Protein AF-T0ZJG5-F1 (afdb_monomer_lite)

InterPro domains:
  IPR029063 S-adenosyl-L-methionine-dependent methyltransferase superfamily [SSF53335] (2-65)

Secondary structure (DSSP, 8-state):
-HHHHHHHHHHHHHSPTT-EEEEEEE---SSS----HHHHHHHHHHHHT-SEEEEEEEEEE-GGGTT-TTS-SSPEEEEEEEEE-

Sequence (85 aa):
FNDLTRSLSETLRVLKPGSRYILILGDSAPYGVHVPTEGYLGQIACGLGFRSYRVMPLRGRGGKWRSNPQRHQVPLKESLLVLER

Structure (mmCIF, N/CA/C/O backbone):
data_AF-T0ZJG5-F1
#
_entry.id   AF-T0ZJG5-F1
#
loop_
_atom_site.group_PDB
_atom_site.id
_atom_site.type_symbol
_atom_site.label_atom_id
_atom_site.label_alt_id
_atom_site.label_comp_id
_atom_site.label_asym_id
_atom_site.label_entity_id
_atom_site.label_seq_id
_atom_site.pdbx_PDB_ins_code
_atom_site.Cartn_x
_atom_site.Cartn_y
_atom_site.Cartn_z
_atom_site.occupancy
_atom_site.B_iso_or_equiv
_atom_site.auth_seq_id
_atom_site.auth_comp_id
_atom_site.auth_asym_id
_atom_site.auth_atom_id
_atom_site.pdbx_PDB_model_num
ATOM 1 N N . PHE A 1 1 ? 1.282 11.402 -2.465 1.00 94.44 1 PHE A N 1
ATOM 2 C CA . PHE A 1 1 ? 0.558 10.550 -1.498 1.00 94.44 1 PHE A CA 1
ATOM 3 C C . PHE A 1 1 ? -0.461 11.304 -0.637 1.00 94.44 1 PHE A C 1
ATOM 5 O O . PHE A 1 1 ? -1.257 10.633 -0.000 1.00 94.44 1 PHE A O 1
ATOM 12 N N . ASN A 1 2 ? -0.518 12.645 -0.652 1.00 97.25 2 ASN A N 1
ATOM 13 C CA . ASN A 1 2 ? -1.395 13.441 0.229 1.00 97.25 2 ASN A CA 1
ATOM 14 C C . ASN A 1 2 ? -2.877 13.021 0.211 1.00 97.25 2 ASN A C 1
ATOM 16 O O . ASN A 1 2 ? -3.467 12.836 1.273 1.00 97.25 2 ASN A O 1
ATOM 20 N N . ASP A 1 3 ? -3.460 12.787 -0.967 1.00 97.88 3 ASP A N 1
ATOM 21 C CA . ASP A 1 3 ? -4.868 12.369 -1.062 1.00 97.88 3 ASP A CA 1
ATOM 22 C C . ASP A 1 3 ? -5.106 10.966 -0.487 1.00 97.88 3 ASP A C 1
ATOM 24 O O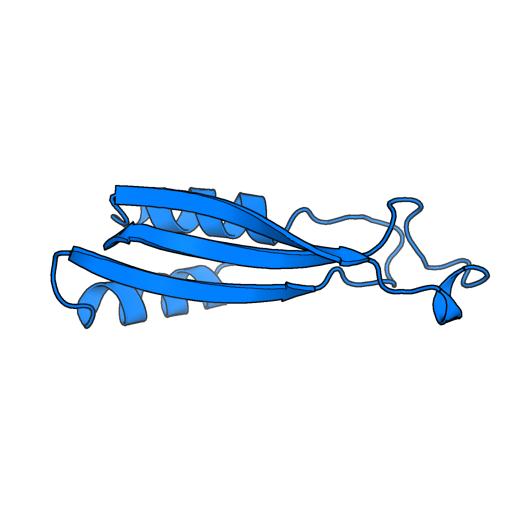 . ASP A 1 3 ? -6.108 10.720 0.185 1.00 97.88 3 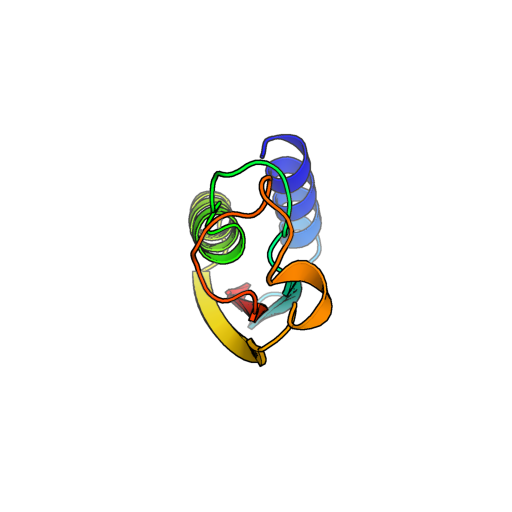ASP A O 1
ATOM 28 N N . LEU A 1 4 ? -4.149 10.051 -0.678 1.00 97.62 4 LEU A N 1
ATOM 29 C CA . LEU A 1 4 ? -4.200 8.715 -0.080 1.00 97.62 4 LEU A CA 1
ATOM 30 C C . LEU A 1 4 ? -4.026 8.781 1.438 1.00 97.62 4 LEU A C 1
ATOM 32 O O . LEU A 1 4 ? -4.733 8.075 2.148 1.00 97.62 4 LEU A O 1
ATOM 36 N N . THR A 1 5 ? -3.165 9.664 1.948 1.00 98.50 5 THR A N 1
ATOM 37 C CA . THR A 1 5 ? -3.044 9.929 3.389 1.00 98.50 5 THR A CA 1
ATOM 38 C C . THR A 1 5 ? -4.380 10.386 3.973 1.00 98.50 5 THR A C 1
ATOM 40 O O . THR A 1 5 ? -4.815 9.864 4.998 1.00 98.50 5 THR A O 1
ATOM 43 N N . ARG A 1 6 ? -5.077 11.309 3.298 1.00 98.44 6 ARG A N 1
ATOM 44 C CA . ARG A 1 6 ? -6.405 11.767 3.727 1.00 98.44 6 ARG A CA 1
ATOM 45 C C . ARG A 1 6 ? -7.423 10.625 3.725 1.00 98.44 6 ARG A C 1
ATOM 47 O O . ARG A 1 6 ? -8.138 10.453 4.705 1.00 98.44 6 ARG A O 1
ATOM 54 N N . SER A 1 7 ? -7.447 9.814 2.668 1.00 98.19 7 SER A N 1
ATOM 55 C CA . SER A 1 7 ? -8.334 8.645 2.571 1.00 98.19 7 SER A CA 1
ATOM 56 C C . SER A 1 7 ? -8.070 7.606 3.673 1.00 98.19 7 SER A C 1
ATOM 58 O O . SER A 1 7 ? -9.006 7.115 4.308 1.00 98.19 7 SER A O 1
ATOM 60 N N . LEU A 1 8 ? -6.796 7.317 3.967 1.00 98.44 8 LEU A N 1
ATOM 61 C CA . LEU A 1 8 ? -6.393 6.424 5.058 1.00 98.44 8 LEU A CA 1
ATOM 62 C C . LEU A 1 8 ? -6.853 6.950 6.423 1.00 98.44 8 LEU A C 1
ATOM 64 O O . LEU A 1 8 ? -7.377 6.173 7.217 1.00 98.44 8 LEU A O 1
ATOM 68 N N . SER A 1 9 ? -6.700 8.253 6.674 1.00 98.56 9 SER A N 1
ATOM 69 C CA . SER A 1 9 ? -7.134 8.900 7.920 1.00 98.56 9 SER A CA 1
ATOM 70 C C . SER A 1 9 ? -8.652 8.811 8.113 1.00 98.56 9 SER A C 1
ATOM 72 O O . SER A 1 9 ? -9.131 8.373 9.160 1.00 98.56 9 SER A O 1
ATOM 74 N N . GLU A 1 10 ? -9.427 9.134 7.073 1.00 98.50 10 GLU A N 1
ATOM 75 C CA . GLU A 1 10 ? -10.891 9.041 7.133 1.00 98.50 10 GLU A CA 1
ATOM 76 C C . GLU A 1 10 ? -11.376 7.601 7.300 1.00 98.50 10 GLU A C 1
ATOM 78 O O . GLU A 1 10 ? -12.342 7.350 8.021 1.00 98.50 10 GLU A O 1
ATOM 83 N N . THR A 1 11 ? -10.680 6.640 6.690 1.00 98.38 11 THR A N 1
ATOM 84 C CA . THR A 1 11 ? -10.981 5.221 6.890 1.00 98.38 11 THR A CA 1
ATOM 85 C C . THR A 1 11 ? -10.684 4.808 8.332 1.00 98.38 11 THR A C 1
ATOM 87 O O . THR A 1 11 ? -11.533 4.206 8.987 1.00 98.38 11 THR A O 1
ATOM 90 N N . LEU A 1 12 ? -9.518 5.181 8.870 1.00 98.19 12 LEU A N 1
ATOM 91 C CA . LEU A 1 12 ? -9.126 4.886 10.252 1.00 98.19 12 LEU A CA 1
ATOM 92 C C . LEU A 1 12 ? -10.159 5.397 11.267 1.00 98.19 12 LEU A C 1
ATOM 94 O O . LEU A 1 12 ? -10.475 4.688 12.227 1.00 98.19 12 LEU A O 1
ATOM 98 N N . ARG A 1 13 ? -10.713 6.594 11.0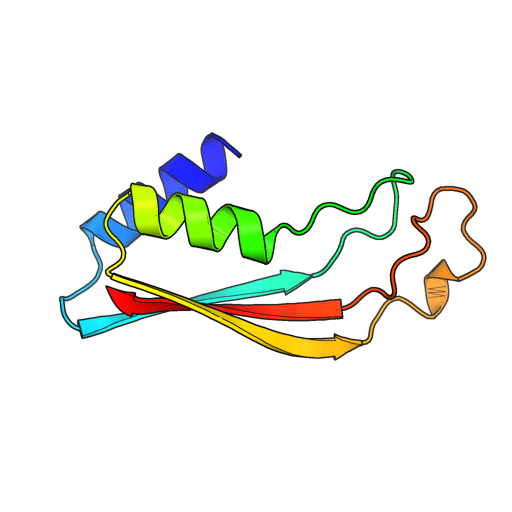28 1.00 98.25 13 ARG A N 1
ATOM 99 C CA . ARG A 1 13 ? -11.729 7.234 11.878 1.00 98.25 13 ARG A CA 1
ATOM 100 C C . ARG A 1 13 ? -12.988 6.381 12.058 1.00 98.25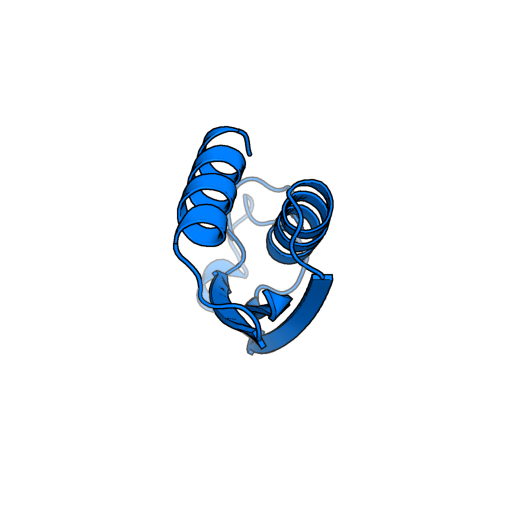 13 ARG A C 1
ATOM 102 O O . ARG A 1 13 ? -13.613 6.459 13.112 1.00 98.25 13 ARG A O 1
ATOM 109 N N . VAL A 1 14 ? -13.367 5.587 11.054 1.00 98.12 14 VAL A N 1
ATOM 110 C CA . VAL A 1 14 ? -14.623 4.812 11.056 1.00 98.12 14 VAL A CA 1
ATOM 111 C C . VAL A 1 14 ? -14.432 3.310 11.288 1.00 98.12 14 VAL A C 1
ATOM 113 O O . VAL A 1 14 ? -15.412 2.589 11.481 1.00 98.12 14 VAL A O 1
ATOM 116 N N . LEU A 1 15 ? -13.192 2.813 11.292 1.00 98.25 15 LEU A N 1
ATOM 117 C CA . LEU A 1 15 ? -12.903 1.404 11.559 1.00 98.25 15 LEU A CA 1
ATOM 118 C C . LEU A 1 15 ? -13.113 1.048 13.035 1.00 98.25 15 LEU A C 1
ATOM 120 O O . LEU A 1 15 ? -12.659 1.746 13.944 1.00 98.25 15 LEU A O 1
ATOM 124 N N . LYS A 1 16 ? -13.739 -0.108 13.276 1.00 98.25 16 LYS A N 1
ATOM 125 C CA . LYS A 1 16 ? -13.875 -0.673 14.625 1.00 98.25 16 LYS A CA 1
ATOM 126 C C . LYS A 1 16 ? -12.500 -1.099 15.164 1.00 98.25 16 LYS A C 1
ATOM 128 O O . LYS A 1 16 ? -11.709 -1.651 14.390 1.00 98.25 16 LYS A O 1
ATOM 133 N N . PRO A 1 17 ? -12.214 -0.924 16.466 1.00 97.00 17 PRO A N 1
ATOM 134 C CA . PRO A 1 17 ? -11.007 -1.474 17.081 1.00 97.00 17 PRO A CA 1
ATOM 135 C C . PRO A 1 17 ? -10.862 -2.974 16.794 1.00 97.00 17 PRO A C 1
ATOM 137 O O . PRO A 1 17 ? -11.844 -3.711 16.870 1.00 97.00 17 PRO A O 1
ATOM 140 N N . GLY A 1 18 ? -9.656 -3.430 16.443 1.00 96.88 18 GLY A N 1
ATOM 141 C CA . GLY A 1 18 ? -9.412 -4.844 16.137 1.00 96.88 18 GLY A CA 1
ATOM 142 C C . GLY A 1 18 ? -9.792 -5.285 14.722 1.00 96.88 18 GLY A C 1
ATOM 143 O O . GLY A 1 18 ? -9.594 -6.450 14.386 1.00 96.88 18 GLY A O 1
ATOM 144 N N . SER A 1 19 ? -10.330 -4.390 13.889 1.00 98.31 19 SER A N 1
ATOM 145 C CA . SER A 1 19 ? -10.616 -4.691 12.484 1.00 98.31 19 SER A CA 1
ATOM 146 C C . SER A 1 19 ? -9.384 -4.543 11.587 1.00 98.31 19 SER A C 1
ATOM 148 O O . SER A 1 19 ? -8.349 -4.005 11.983 1.00 98.31 19 SER A O 1
ATOM 150 N N . ARG A 1 20 ? -9.512 -5.026 10.348 1.00 98.25 20 ARG A N 1
ATOM 151 C CA . ARG A 1 20 ? -8.480 -4.935 9.313 1.00 98.25 20 ARG A CA 1
ATOM 152 C C . ARG A 1 20 ? -8.973 -4.109 8.142 1.00 98.25 20 ARG A C 1
ATOM 154 O O . ARG A 1 20 ? -10.113 -4.278 7.713 1.00 98.25 20 ARG A O 1
ATOM 161 N N . TYR A 1 21 ? -8.084 -3.304 7.575 1.00 98.44 21 TYR A N 1
ATOM 162 C CA . TYR A 1 21 ? -8.289 -2.670 6.279 1.00 98.44 21 TYR A CA 1
ATOM 163 C C . TYR A 1 21 ? -7.313 -3.253 5.261 1.00 98.44 21 TYR A C 1
ATOM 165 O O . TYR A 1 21 ? -6.108 -3.284 5.498 1.00 98.44 21 TYR A O 1
ATOM 173 N N . ILE A 1 22 ? -7.837 -3.773 4.151 1.00 98.31 22 ILE A N 1
ATOM 174 C CA . ILE A 1 22 ? -7.056 -4.491 3.144 1.00 98.31 22 ILE A CA 1
ATOM 175 C C . ILE A 1 22 ? -7.149 -3.739 1.821 1.00 98.31 22 ILE A C 1
ATOM 177 O O . ILE A 1 22 ? -8.243 -3.563 1.287 1.00 98.31 22 ILE A O 1
ATOM 181 N N . LEU A 1 23 ? -6.002 -3.339 1.277 1.00 98.25 23 LEU A N 1
ATOM 182 C CA . LEU A 1 23 ? -5.896 -2.747 -0.054 1.00 98.25 23 LEU A CA 1
ATOM 183 C C . LEU A 1 23 ? -5.247 -3.740 -1.020 1.00 98.25 23 LEU A C 1
ATOM 185 O O . LEU A 1 23 ? -4.238 -4.360 -0.689 1.00 98.25 23 LEU A O 1
ATOM 189 N N . ILE A 1 24 ? -5.801 -3.860 -2.225 1.00 97.81 24 ILE A N 1
ATOM 190 C CA . ILE A 1 24 ? -5.189 -4.598 -3.336 1.00 97.81 24 ILE A CA 1
ATOM 191 C C . ILE A 1 24 ? -4.473 -3.576 -4.215 1.00 97.81 24 ILE A C 1
ATOM 193 O O . ILE A 1 24 ? -5.108 -2.688 -4.780 1.00 97.81 24 ILE A O 1
ATOM 197 N N . LEU A 1 25 ? -3.151 -3.687 -4.312 1.00 96.94 25 LEU A N 1
ATOM 198 C CA . LEU A 1 25 ? -2.294 -2.715 -4.984 1.00 96.94 25 LEU A CA 1
ATOM 199 C C . LEU A 1 25 ? -1.499 -3.404 -6.088 1.00 96.94 25 LEU A C 1
ATOM 201 O O . LEU A 1 25 ? -0.941 -4.480 -5.884 1.00 96.94 25 LEU A O 1
ATOM 205 N N . GLY A 1 26 ? -1.457 -2.789 -7.267 1.00 94.12 26 GLY A N 1
ATOM 206 C CA . GLY A 1 26 ? -0.683 -3.269 -8.405 1.00 94.12 26 GLY A CA 1
ATOM 207 C C . GLY A 1 26 ? 0.361 -2.252 -8.833 1.00 94.12 26 GLY A C 1
ATOM 208 O O . GLY A 1 26 ? 0.081 -1.056 -8.840 1.00 94.12 26 GLY A O 1
ATOM 209 N N . ASP A 1 27 ? 1.529 -2.736 -9.247 1.00 92.19 27 ASP A N 1
ATOM 210 C CA . ASP A 1 27 ? 2.572 -1.861 -9.776 1.00 92.19 27 ASP A CA 1
ATOM 211 C C . ASP A 1 27 ? 2.139 -1.195 -11.082 1.00 92.19 27 ASP A C 1
ATOM 213 O O . ASP A 1 27 ? 1.585 -1.836 -11.988 1.00 92.19 27 ASP A O 1
ATOM 217 N N . SER A 1 28 ? 2.468 0.088 -11.204 1.00 89.50 28 SER A N 1
ATOM 218 C CA . SER A 1 28 ? 2.417 0.786 -12.482 1.00 89.50 28 SER A CA 1
ATOM 219 C C . SER A 1 28 ? 3.541 0.276 -13.383 1.00 89.50 28 SER A C 1
ATOM 221 O O . SER A 1 28 ? 4.690 0.211 -12.965 1.00 89.50 28 SER A O 1
ATOM 223 N N . ALA A 1 29 ? 3.222 -0.087 -14.626 1.00 84.19 29 ALA A N 1
ATOM 224 C CA . ALA A 1 29 ? 4.231 -0.445 -15.621 1.00 84.19 29 ALA A CA 1
ATOM 225 C C . ALA A 1 29 ? 5.012 0.773 -16.167 1.00 84.19 29 ALA A C 1
ATOM 227 O O . ALA A 1 29 ? 6.236 0.682 -16.225 1.00 84.19 29 ALA A O 1
ATOM 228 N N . PRO A 1 30 ? 4.358 1.865 -16.617 1.00 78.06 30 PRO A N 1
ATOM 229 C CA . PRO A 1 30 ? 5.047 2.986 -17.264 1.00 78.06 30 PRO A CA 1
ATOM 230 C C . PRO A 1 30 ? 5.833 3.874 -16.281 1.00 78.06 30 PRO A C 1
ATOM 232 O O . PRO A 1 30 ? 5.760 3.690 -15.070 1.00 78.06 30 PRO A O 1
ATOM 235 N N . TYR A 1 31 ? 6.536 4.870 -16.835 1.00 83.31 31 TYR A N 1
ATOM 236 C CA . TYR A 1 31 ? 7.271 5.956 -16.158 1.00 83.31 31 TYR A CA 1
ATOM 237 C C . TYR A 1 31 ? 8.717 5.664 -15.744 1.00 83.31 31 TYR A C 1
ATOM 239 O O . TYR A 1 31 ? 9.339 6.507 -15.105 1.00 83.31 31 TYR A O 1
ATOM 247 N N . GLY A 1 32 ? 9.276 4.508 -16.114 1.00 85.06 32 GLY A N 1
ATOM 248 C CA . GLY A 1 32 ? 10.698 4.170 -15.939 1.00 85.06 32 GLY A CA 1
ATOM 249 C C . GLY A 1 32 ? 11.177 4.022 -14.488 1.00 85.06 32 GLY A C 1
ATOM 250 O O . GLY A 1 32 ? 12.225 3.427 -14.250 1.00 85.06 32 GLY A O 1
ATOM 251 N N . VAL A 1 33 ? 10.393 4.487 -13.516 1.00 90.00 33 VAL A N 1
ATOM 252 C CA . VAL A 1 33 ? 10.688 4.476 -12.084 1.00 90.00 33 VAL A CA 1
ATOM 253 C C . VAL A 1 33 ? 9.717 3.539 -11.378 1.00 90.00 33 VAL A C 1
ATOM 255 O O . VAL A 1 33 ? 8.502 3.638 -11.543 1.00 90.00 33 VAL A O 1
ATOM 258 N N . HIS A 1 34 ? 10.258 2.628 -10.574 1.00 92.00 34 HIS A N 1
ATOM 259 C CA . HIS A 1 34 ? 9.454 1.788 -9.696 1.00 92.00 34 HIS A CA 1
ATOM 260 C C . HIS A 1 34 ? 9.179 2.520 -8.380 1.00 92.00 34 HIS A C 1
ATOM 262 O O . HIS A 1 34 ? 10.109 2.978 -7.717 1.00 92.00 34 HIS A O 1
ATOM 268 N N . VAL A 1 35 ? 7.906 2.600 -7.993 1.00 93.50 35 VAL A N 1
ATOM 269 C CA . VAL A 1 35 ? 7.477 3.173 -6.713 1.00 93.50 35 VAL A CA 1
ATOM 270 C C . VAL A 1 35 ? 6.883 2.049 -5.859 1.00 93.50 35 VAL A C 1
ATOM 272 O O . VAL A 1 35 ? 5.825 1.537 -6.237 1.00 93.50 35 VAL A O 1
ATOM 275 N N . PRO A 1 36 ? 7.495 1.684 -4.711 1.00 93.69 36 PRO A N 1
ATOM 276 C CA . PRO A 1 36 ? 6.993 0.642 -3.808 1.00 93.69 36 PRO A CA 1
ATOM 277 C C . PRO A 1 36 ? 5.776 1.146 -3.012 1.00 93.69 36 PRO A C 1
ATOM 279 O O . PRO A 1 36 ? 5.827 1.383 -1.802 1.00 93.69 36 PRO A O 1
ATOM 282 N N . THR A 1 37 ? 4.676 1.364 -3.732 1.00 96.00 37 THR A N 1
ATOM 283 C CA . THR A 1 37 ? 3.455 2.039 -3.274 1.00 96.00 37 THR A CA 1
ATOM 284 C C . THR A 1 37 ? 2.894 1.407 -2.005 1.00 96.00 37 THR A C 1
ATOM 286 O O . THR A 1 37 ? 2.537 2.118 -1.069 1.00 96.00 37 THR A O 1
ATOM 289 N N . GLU A 1 38 ? 2.854 0.079 -1.937 1.00 96.75 38 GLU A N 1
ATOM 290 C CA . GLU A 1 38 ? 2.346 -0.654 -0.783 1.00 96.75 38 GLU A CA 1
ATOM 291 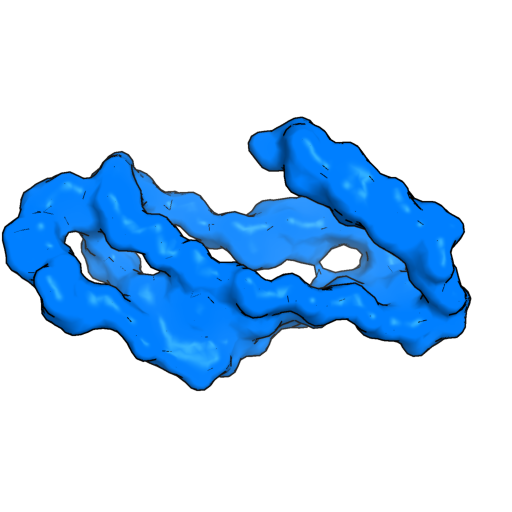C C . GLU A 1 38 ? 3.188 -0.445 0.482 1.00 96.75 38 GLU A C 1
ATOM 293 O O . GLU A 1 38 ? 2.634 -0.361 1.578 1.00 96.75 38 GLU A O 1
ATOM 298 N N . GLY A 1 39 ? 4.509 -0.296 0.340 1.00 97.00 39 GLY A N 1
ATOM 299 C CA . GLY A 1 39 ? 5.407 -0.024 1.461 1.00 97.00 39 GLY A CA 1
ATOM 300 C C . GLY A 1 39 ? 5.207 1.385 2.012 1.00 97.00 39 GLY A C 1
ATOM 301 O O . GLY A 1 39 ? 5.027 1.559 3.218 1.00 97.00 39 GLY A O 1
ATOM 302 N N . TYR A 1 40 ? 5.158 2.386 1.128 1.00 98.00 40 TYR A N 1
ATOM 303 C CA . TYR A 1 40 ? 4.921 3.773 1.536 1.00 98.00 40 TYR A CA 1
ATOM 304 C C . TYR A 1 40 ? 3.543 3.966 2.165 1.00 98.00 40 TYR A C 1
ATOM 306 O O . TYR A 1 40 ? 3.436 4.612 3.205 1.00 98.00 40 TYR A O 1
ATOM 314 N N . LEU A 1 41 ? 2.491 3.368 1.597 1.00 98.44 41 LEU A N 1
ATOM 315 C CA . LEU A 1 41 ? 1.156 3.435 2.192 1.00 98.44 41 LEU A CA 1
ATOM 316 C C . LEU A 1 41 ? 1.095 2.750 3.560 1.00 98.44 41 LEU A C 1
ATOM 318 O O . LEU A 1 41 ? 0.454 3.287 4.459 1.00 98.44 41 LEU A O 1
ATOM 322 N N . GLY A 1 42 ? 1.782 1.619 3.746 1.00 98.50 42 GLY A N 1
ATOM 323 C CA . GLY A 1 42 ? 1.879 0.956 5.048 1.00 98.50 42 GLY A CA 1
ATOM 324 C C . GLY A 1 42 ? 2.551 1.830 6.110 1.00 98.50 42 GLY A C 1
ATOM 325 O O . GLY A 1 42 ? 2.027 1.984 7.212 1.00 98.50 42 GLY A O 1
ATOM 326 N N . GLN A 1 43 ? 3.672 2.467 5.765 1.00 98.69 43 GLN A N 1
ATOM 327 C CA . GLN A 1 43 ? 4.377 3.386 6.666 1.00 98.69 43 GLN A CA 1
ATOM 328 C C . GLN A 1 43 ? 3.533 4.619 7.014 1.00 98.69 43 GLN A C 1
ATOM 330 O O . GLN A 1 43 ? 3.426 4.979 8.186 1.00 98.69 43 GLN A O 1
ATOM 335 N N . ILE A 1 44 ? 2.891 5.233 6.014 1.00 98.69 44 ILE A N 1
ATOM 336 C CA . ILE A 1 44 ? 1.979 6.367 6.213 1.00 98.69 44 ILE A CA 1
ATOM 337 C C . ILE A 1 44 ? 0.816 5.962 7.123 1.00 98.69 44 ILE A C 1
ATOM 339 O O . ILE A 1 44 ? 0.489 6.692 8.054 1.00 98.69 44 ILE A O 1
ATOM 343 N N . ALA A 1 45 ? 0.212 4.794 6.891 1.00 98.62 45 ALA A N 1
ATOM 344 C CA . ALA A 1 45 ? -0.879 4.283 7.712 1.00 98.62 45 ALA A CA 1
ATOM 345 C C . ALA A 1 45 ? -0.461 4.120 9.183 1.00 98.62 45 ALA A C 1
ATOM 347 O O . ALA A 1 45 ? -1.181 4.576 10.072 1.00 98.62 45 ALA A O 1
ATOM 348 N N . CYS A 1 46 ? 0.716 3.548 9.455 1.00 98.56 46 CYS A N 1
ATOM 349 C CA . CYS A 1 46 ? 1.237 3.487 10.823 1.00 98.56 46 CYS A CA 1
ATOM 350 C C . CYS A 1 46 ? 1.432 4.881 11.433 1.00 98.56 46 CYS A C 1
ATOM 352 O O . CYS A 1 46 ? 1.052 5.099 12.579 1.00 98.56 46 CYS A O 1
ATOM 354 N N . GLY A 1 47 ? 1.949 5.845 10.663 1.00 98.50 47 GLY A N 1
ATOM 355 C CA . GLY A 1 47 ? 2.084 7.236 11.110 1.00 98.50 47 GLY A CA 1
ATOM 356 C C . GLY A 1 47 ? 0.752 7.925 11.442 1.00 98.50 47 GLY A C 1
ATOM 357 O O . GLY A 1 47 ? 0.729 8.831 12.268 1.00 98.50 47 GLY A O 1
ATOM 358 N N . LEU A 1 48 ? -0.359 7.485 10.839 1.00 98.25 48 LEU A N 1
ATOM 359 C CA . LEU A 1 48 ? -1.711 7.986 11.122 1.00 98.25 48 LEU A CA 1
ATOM 360 C C . LEU A 1 48 ? -2.376 7.323 12.3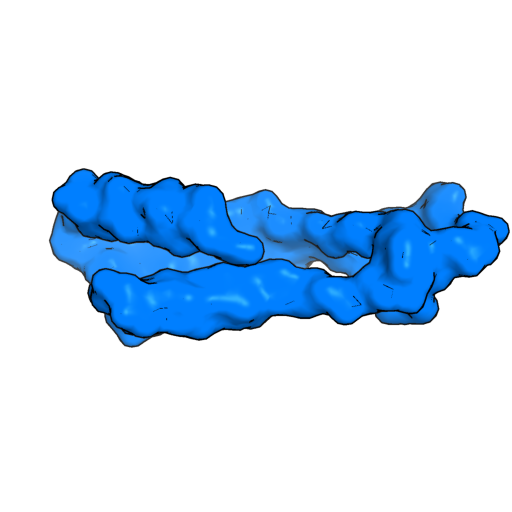39 1.00 98.25 48 LEU A C 1
ATOM 362 O O . LEU A 1 48 ? -3.358 7.859 12.848 1.00 98.25 48 LEU A O 1
ATOM 366 N N . GLY A 1 49 ? -1.876 6.171 12.798 1.00 98.25 49 GLY A N 1
ATOM 367 C CA . GLY A 1 49 ? -2.411 5.460 13.965 1.00 98.25 49 GLY A CA 1
ATOM 368 C C . GLY A 1 49 ? -2.945 4.049 13.705 1.00 98.25 49 GLY A C 1
ATOM 369 O O . GLY A 1 49 ? -3.550 3.467 14.606 1.00 98.25 49 GLY A O 1
ATOM 370 N N . PHE A 1 50 ? -2.728 3.462 12.520 1.00 98.50 50 PHE A N 1
ATOM 371 C CA . PHE A 1 50 ? -2.848 2.004 12.375 1.00 98.50 50 PHE A CA 1
ATOM 372 C C . PHE A 1 50 ? -1.751 1.312 13.201 1.00 98.50 50 PHE A C 1
ATOM 374 O O . PHE A 1 50 ? -0.622 1.793 13.276 1.00 98.50 50 PHE A O 1
ATOM 381 N N . ARG A 1 51 ? -2.065 0.172 13.824 1.00 98.25 51 ARG A N 1
ATOM 382 C CA . ARG A 1 51 ? -1.154 -0.516 14.758 1.00 98.25 51 ARG A CA 1
ATOM 383 C C . ARG A 1 51 ? 0.029 -1.171 14.055 1.00 98.25 51 ARG A C 1
ATOM 385 O O . ARG A 1 51 ? 1.137 -1.183 14.583 1.00 98.25 51 ARG A O 1
ATOM 392 N N . SER A 1 52 ? -0.213 -1.754 12.888 1.00 98.56 52 SER A N 1
ATOM 393 C CA . SER A 1 52 ? 0.810 -2.401 12.073 1.00 98.56 52 SER A CA 1
ATOM 394 C C . SER A 1 52 ? 0.329 -2.571 10.636 1.00 98.56 52 SER A C 1
ATOM 396 O O . SER A 1 52 ? -0.866 -2.444 10.340 1.00 98.56 52 SER A O 1
ATOM 398 N N . TYR A 1 53 ? 1.267 -2.881 9.740 1.00 98.69 53 TYR A N 1
ATOM 399 C CA . TYR A 1 53 ? 0.951 -3.298 8.383 1.00 98.69 53 TYR A CA 1
ATOM 400 C C . TYR A 1 53 ? 1.724 -4.548 7.973 1.00 98.69 53 TYR A C 1
ATOM 402 O O . TYR A 1 53 ? 2.811 -4.832 8.477 1.00 98.69 53 TYR A O 1
ATOM 410 N N . ARG A 1 54 ? 1.167 -5.278 7.007 1.00 98.56 54 ARG A N 1
ATOM 411 C CA . ARG A 1 54 ? 1.828 -6.391 6.327 1.00 98.56 54 ARG A CA 1
ATOM 412 C C . ARG A 1 54 ? 1.549 -6.327 4.835 1.00 98.56 54 ARG A C 1
ATOM 414 O O . ARG A 1 54 ? 0.404 -6.162 4.422 1.00 98.56 54 ARG A O 1
ATOM 421 N N . VAL A 1 55 ? 2.591 -6.532 4.038 1.00 98.25 55 VAL A N 1
ATOM 422 C CA . VAL A 1 55 ? 2.486 -6.680 2.586 1.00 98.25 55 VAL A CA 1
ATOM 423 C C . VAL A 1 55 ? 2.549 -8.160 2.225 1.00 98.25 55 VAL A C 1
ATOM 425 O O . VAL A 1 55 ? 3.456 -8.865 2.660 1.00 98.25 55 VAL A O 1
ATOM 428 N N . MET A 1 56 ? 1.597 -8.633 1.425 1.00 97.81 56 MET A N 1
ATOM 429 C CA . MET A 1 56 ? 1.558 -10.008 0.926 1.00 97.81 56 MET A CA 1
ATOM 430 C C . MET A 1 56 ? 1.459 -9.999 -0.602 1.00 97.81 56 MET A C 1
ATOM 432 O O . MET A 1 56 ? 0.450 -9.531 -1.128 1.00 97.81 56 MET A O 1
ATOM 436 N N . PRO A 1 57 ? 2.459 -10.508 -1.340 1.00 95.56 57 PRO A N 1
ATOM 437 C CA . PRO A 1 57 ? 2.339 -10.676 -2.784 1.00 95.56 57 PRO A CA 1
ATOM 438 C C . PRO A 1 57 ? 1.166 -11.604 -3.127 1.00 95.56 57 PRO A C 1
ATOM 440 O O . PRO A 1 57 ? 1.026 -12.666 -2.527 1.00 95.56 57 PRO A O 1
ATOM 443 N N . LEU A 1 58 ? 0.334 -11.212 -4.094 1.00 95.62 58 LEU A N 1
ATOM 444 C CA . LEU A 1 58 ? -0.764 -12.037 -4.608 1.00 95.62 58 LEU A CA 1
ATOM 445 C C . LEU A 1 58 ? -0.360 -12.785 -5.872 1.00 95.62 58 LEU A C 1
ATOM 447 O O . LEU A 1 58 ? -0.566 -13.989 -5.981 1.00 95.62 58 LEU A O 1
ATOM 451 N N . ARG A 1 59 ? 0.184 -12.059 -6.853 1.00 95.25 59 ARG A N 1
ATOM 452 C CA . ARG A 1 59 ? 0.610 -12.625 -8.138 1.00 95.25 59 ARG A CA 1
ATOM 453 C C . ARG A 1 59 ? 1.580 -11.708 -8.868 1.00 95.25 59 ARG A C 1
ATOM 455 O O . ARG A 1 59 ? 1.545 -10.489 -8.704 1.00 95.25 59 ARG A O 1
ATOM 462 N N . GLY A 1 60 ? 2.385 -12.296 -9.747 1.00 93.38 60 GLY A N 1
ATOM 463 C CA . GLY A 1 60 ? 3.081 -11.548 -10.791 1.00 93.38 60 GLY A CA 1
ATOM 464 C C . GLY A 1 60 ? 2.111 -11.051 -11.869 1.00 93.38 60 GLY A C 1
ATOM 465 O O . GLY A 1 60 ? 1.046 -11.631 -12.093 1.00 93.38 60 GLY A O 1
ATOM 466 N N . ARG A 1 61 ? 2.475 -9.968 -12.556 1.00 89.38 61 ARG A N 1
ATOM 467 C CA . ARG A 1 61 ? 1.742 -9.431 -13.711 1.00 89.38 61 ARG A CA 1
ATOM 468 C C . ARG A 1 61 ? 2.689 -8.794 -14.728 1.00 89.38 61 ARG A C 1
ATOM 470 O O . ARG A 1 61 ? 3.905 -8.829 -14.594 1.00 89.38 61 ARG A O 1
ATOM 477 N N . GLY A 1 62 ? 2.120 -8.215 -15.786 1.00 79.69 62 GLY A N 1
ATOM 478 C CA . GLY A 1 62 ? 2.864 -7.323 -16.676 1.00 79.69 62 GLY A CA 1
ATOM 479 C C . GLY A 1 62 ? 3.637 -7.974 -17.816 1.00 79.69 62 GLY A C 1
ATOM 480 O O . GLY A 1 62 ? 4.392 -7.267 -18.473 1.00 79.69 62 GLY A O 1
ATOM 481 N N . GLY A 1 63 ? 3.425 -9.263 -18.107 1.00 79.88 63 GLY A N 1
ATOM 482 C CA . GLY A 1 63 ? 4.084 -9.943 -19.235 1.00 79.88 63 GLY A CA 1
ATOM 483 C C . GLY A 1 63 ? 3.915 -9.211 -20.575 1.00 79.88 63 GLY A C 1
ATOM 484 O O . GLY A 1 63 ? 4.875 -9.073 -21.325 1.00 79.88 63 GLY A O 1
ATOM 485 N N . LYS A 1 64 ? 2.735 -8.622 -20.815 1.00 80.50 64 LYS A N 1
ATOM 486 C CA . LYS A 1 64 ? 2.435 -7.814 -22.012 1.00 80.50 64 LYS A CA 1
ATOM 487 C C . LYS A 1 64 ? 3.254 -6.522 -22.151 1.00 80.50 64 LYS A C 1
ATOM 489 O O . LYS A 1 64 ? 3.286 -5.938 -23.223 1.00 80.50 64 LYS A O 1
ATOM 494 N N . TRP A 1 65 ? 3.899 -6.064 -21.078 1.00 79.00 65 TRP A N 1
ATOM 495 C CA . TRP A 1 65 ? 4.669 -4.817 -21.052 1.00 79.00 65 TRP A CA 1
ATOM 496 C C . TRP A 1 65 ? 6.180 -5.046 -21.121 1.00 79.00 65 TRP A C 1
ATOM 498 O O . TRP A 1 65 ? 6.938 -4.093 -20.966 1.00 79.00 65 TRP A O 1
ATOM 508 N N . ARG A 1 66 ? 6.635 -6.289 -21.337 1.00 76.88 66 ARG A N 1
ATOM 509 C CA . ARG A 1 66 ? 8.062 -6.642 -21.305 1.00 76.88 66 ARG A CA 1
ATOM 510 C C . ARG A 1 66 ? 8.905 -5.802 -22.275 1.00 76.88 66 ARG A C 1
ATOM 512 O O . ARG A 1 66 ? 10.011 -5.428 -21.910 1.00 76.88 66 ARG A O 1
ATOM 519 N N . SER A 1 67 ? 8.368 -5.474 -23.449 1.00 83.00 67 SER A N 1
ATOM 520 C CA . SER A 1 67 ? 9.076 -4.716 -24.491 1.00 83.00 67 SER A CA 1
ATOM 521 C C . SER A 1 67 ? 8.798 -3.208 -24.469 1.00 83.00 67 SER A C 1
ATOM 523 O O . SER A 1 67 ? 9.194 -2.509 -25.395 1.00 83.00 67 SER A O 1
ATOM 525 N N . ASN A 1 68 ? 8.088 -2.688 -23.459 1.00 82.88 68 ASN A N 1
ATOM 526 C CA . ASN A 1 68 ? 7.800 -1.257 -23.378 1.00 82.88 68 ASN A CA 1
ATOM 527 C C . ASN A 1 68 ? 9.041 -0.499 -22.858 1.00 82.88 68 ASN A C 1
ATOM 529 O O . ASN A 1 68 ? 9.410 -0.704 -21.700 1.00 82.88 68 ASN A O 1
ATOM 533 N N . PRO A 1 69 ? 9.655 0.404 -23.650 1.00 83.88 69 PRO A N 1
ATOM 534 C CA . PRO A 1 69 ? 10.859 1.133 -23.242 1.00 83.88 69 PRO A CA 1
ATOM 535 C C . PRO A 1 69 ? 10.612 2.126 -22.098 1.00 83.88 69 PRO A C 1
ATOM 537 O O . PRO A 1 69 ? 11.548 2.535 -21.423 1.00 83.88 69 PRO A O 1
ATOM 540 N N . GLN A 1 70 ? 9.356 2.499 -21.842 1.00 85.12 70 GLN A N 1
ATOM 541 C CA . GLN A 1 70 ? 8.976 3.364 -20.723 1.00 85.12 70 GLN A CA 1
ATOM 542 C C . GLN A 1 70 ? 8.754 2.581 -19.422 1.00 85.12 70 GLN A C 1
ATOM 544 O O . GLN A 1 70 ? 8.340 3.163 -18.420 1.00 85.12 70 GLN A O 1
ATOM 549 N N . ARG A 1 71 ? 8.961 1.259 -19.427 1.00 85.94 71 ARG A N 1
ATOM 550 C CA . ARG A 1 71 ? 8.734 0.408 -18.262 1.00 85.94 71 ARG A CA 1
ATOM 551 C C . ARG A 1 71 ? 9.966 0.363 -17.366 1.00 85.94 71 ARG A C 1
ATOM 553 O O . ARG A 1 71 ? 11.083 0.190 -17.842 1.00 85.94 71 ARG A O 1
ATOM 560 N N . HIS A 1 72 ? 9.760 0.424 -16.054 1.00 87.25 72 HIS A N 1
ATOM 561 C CA . HIS A 1 72 ? 10.829 0.116 -15.105 1.00 87.25 72 HIS A CA 1
ATOM 562 C C . HIS A 1 72 ? 11.223 -1.377 -15.150 1.00 87.25 72 HIS A C 1
ATOM 564 O O . HIS A 1 72 ? 10.442 -2.248 -15.539 1.00 87.25 72 HIS A O 1
ATOM 570 N N . GLN A 1 73 ? 12.428 -1.720 -14.693 1.00 87.00 73 GLN A N 1
ATOM 571 C CA . GLN A 1 73 ? 12.952 -3.089 -14.841 1.00 87.00 73 GLN A CA 1
ATOM 572 C C . GLN A 1 73 ? 12.458 -4.081 -13.770 1.00 87.00 73 GLN A C 1
ATOM 574 O O . GLN A 1 73 ? 12.536 -5.291 -13.971 1.00 87.00 73 GLN A O 1
ATOM 579 N N . VAL A 1 74 ? 11.872 -3.598 -12.669 1.00 88.88 74 VAL A N 1
ATOM 580 C CA . VAL A 1 74 ? 11.349 -4.452 -11.584 1.00 88.88 74 VAL A CA 1
ATOM 581 C C . VAL A 1 74 ? 10.174 -5.321 -12.072 1.00 88.88 74 VAL A C 1
ATOM 583 O O . VAL A 1 74 ? 9.306 -4.796 -12.777 1.00 88.88 74 VAL A O 1
ATOM 586 N N . PRO A 1 75 ? 10.107 -6.630 -11.745 1.00 89.75 75 PRO A N 1
ATOM 587 C CA . PRO A 1 75 ? 8.949 -7.476 -12.045 1.00 89.75 75 PRO A CA 1
ATOM 588 C C . PRO A 1 75 ? 7.659 -6.879 -11.477 1.00 89.75 75 PRO A C 1
ATOM 590 O O . PRO A 1 75 ? 7.609 -6.549 -10.298 1.00 89.75 75 PRO A O 1
ATOM 593 N N . LEU A 1 76 ? 6.618 -6.739 -12.308 1.00 92.62 76 LEU A N 1
ATOM 594 C CA . LEU A 1 76 ? 5.358 -6.170 -11.822 1.00 92.62 76 LEU A CA 1
ATOM 595 C C . LEU A 1 76 ? 4.625 -7.206 -10.980 1.00 92.62 76 LEU A C 1
ATOM 597 O O . LEU A 1 76 ? 4.495 -8.365 -11.391 1.00 92.62 76 LEU A O 1
ATOM 601 N N . LYS A 1 77 ? 4.057 -6.768 -9.865 1.00 94.19 77 LYS A N 1
ATOM 602 C CA . LYS A 1 77 ? 3.222 -7.599 -9.003 1.00 94.19 77 LYS A CA 1
ATOM 603 C C . LYS A 1 77 ? 1.915 -6.906 -8.644 1.00 94.19 77 LYS A C 1
ATOM 605 O O . LYS A 1 77 ? 1.708 -5.712 -8.848 1.00 94.19 77 LYS A O 1
ATOM 610 N N . GLU A 1 78 ? 1.002 -7.720 -8.150 1.00 96.69 78 GLU A N 1
ATOM 611 C CA . GLU A 1 78 ? -0.155 -7.302 -7.376 1.00 96.69 78 GLU A CA 1
ATOM 612 C C . GLU A 1 78 ? 0.030 -7.846 -5.960 1.00 96.69 78 GLU A C 1
ATOM 614 O O . GLU A 1 78 ? 0.471 -8.986 -5.793 1.00 96.69 78 GLU A O 1
ATOM 619 N N . SER A 1 79 ? -0.257 -7.031 -4.950 1.00 97.44 79 SER A N 1
ATOM 620 C CA . SER A 1 79 ? -0.040 -7.345 -3.538 1.00 97.44 79 SER A CA 1
ATOM 621 C C . SER A 1 79 ? -1.228 -6.892 -2.694 1.00 97.44 79 SER A C 1
ATOM 623 O O . SER A 1 79 ? -1.919 -5.935 -3.039 1.00 97.44 79 SER A O 1
ATOM 625 N N . LEU A 1 80 ? -1.436 -7.555 -1.561 1.00 98.25 80 LEU A N 1
ATOM 626 C CA . LEU A 1 80 ? -2.265 -7.062 -0.470 1.00 98.25 80 LEU A CA 1
ATOM 627 C C . LEU A 1 80 ? -1.422 -6.204 0.464 1.00 98.25 80 LEU A C 1
ATOM 629 O O . LEU A 1 80 ? -0.369 -6.645 0.920 1.00 98.25 80 LEU A O 1
ATOM 633 N N . LEU A 1 81 ? -1.932 -5.031 0.813 1.00 98.62 81 LEU A N 1
ATOM 634 C CA . LEU A 1 81 ? -1.529 -4.291 2.000 1.00 98.62 81 LEU A CA 1
ATOM 635 C C . LEU A 1 81 ? -2.606 -4.495 3.065 1.00 98.62 81 LEU A C 1
ATOM 637 O O . LEU A 1 81 ? -3.738 -4.050 2.895 1.00 98.62 81 LEU A O 1
ATOM 641 N N . VAL A 1 82 ? -2.257 -5.182 4.147 1.00 98.69 82 VAL A N 1
ATOM 642 C CA . VAL A 1 82 ? -3.132 -5.408 5.302 1.00 98.69 82 VAL A CA 1
ATOM 643 C C . VAL A 1 82 ? -2.734 -4.434 6.401 1.00 98.69 82 VAL A C 1
ATOM 645 O O . VAL A 1 82 ? -1.577 -4.441 6.814 1.00 98.69 82 VAL A O 1
ATOM 648 N N . LEU A 1 83 ? -3.680 -3.626 6.870 1.00 98.75 83 LEU A N 1
ATOM 649 C CA . LEU A 1 83 ? -3.520 -2.655 7.950 1.00 98.75 83 LEU A CA 1
ATOM 650 C C . LEU A 1 83 ? -4.366 -3.083 9.156 1.00 98.75 83 LEU A C 1
ATOM 652 O O . LEU A 1 83 ? -5.555 -3.369 9.001 1.00 98.75 83 LEU A O 1
ATOM 656 N N . GLU A 1 84 ? -3.775 -3.107 10.348 1.00 98.56 84 GLU A N 1
ATOM 657 C CA . GLU A 1 84 ? -4.467 -3.454 11.598 1.00 98.56 84 GLU A CA 1
ATOM 658 C C . GLU A 1 84 ? -4.945 -2.180 12.316 1.00 98.56 84 GLU A C 1
ATOM 660 O O . GLU A 1 84 ? -4.129 -1.317 12.651 1.00 98.56 84 GLU A O 1
ATOM 665 N N . ARG A 1 85 ? -6.257 -2.047 12.564 1.00 96.06 85 ARG A N 1
ATOM 666 C CA . ARG A 1 85 ? -6.843 -0.938 13.344 1.00 96.06 85 ARG A CA 1
ATOM 667 C C . ARG A 1 85 ? -6.658 -1.142 14.833 1.00 96.06 85 ARG A C 1
ATOM 669 O O . ARG A 1 85 ? -6.874 -2.284 15.291 1.00 96.06 85 ARG A O 1
#

Organism: NCBI:txid410659

Radius of gyration: 14.51 Å; chains: 1; bounding box: 28×26×42 Å

pLDDT: mean 94.05, std 6.17, range [76.88, 98.75]

Foldseek 3Di:
DVVLLVVLLVVVVPDDAFDKDKDKDKWDFFQQDTDPVLVVSQVSSVVSPFPGKDKAWDDWDDPVCPPPPRGHPDTITIIMIMTHD